Protein AF-A0A1I7M0U5-F1 (afdb_monomer)

Structure (mmCIF, N/CA/C/O backbone):
data_AF-A0A1I7M0U5-F1
#
_entry.id   AF-A0A1I7M0U5-F1
#
loop_
_atom_site.g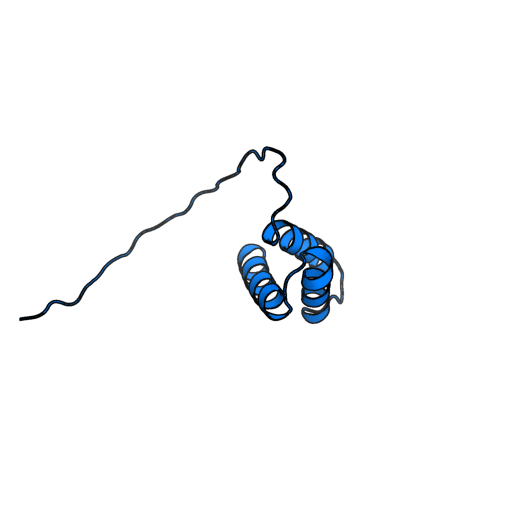roup_PDB
_atom_site.id
_atom_site.type_symbol
_atom_site.label_atom_id
_atom_site.label_alt_id
_atom_site.label_comp_id
_atom_site.label_asym_id
_atom_site.label_entity_id
_atom_site.label_seq_id
_atom_site.pdbx_PDB_ins_code
_atom_site.Cartn_x
_atom_site.Cartn_y
_atom_site.Cartn_z
_atom_site.occupancy
_atom_site.B_iso_or_equiv
_atom_site.auth_seq_id
_atom_site.auth_comp_id
_atom_site.auth_asym_id
_atom_site.auth_atom_id
_atom_site.pdbx_PDB_model_num
ATOM 1 N N . MET A 1 1 ? 33.776 -34.277 21.102 1.00 42.94 1 MET A N 1
ATOM 2 C CA . MET A 1 1 ? 32.310 -34.354 20.950 1.00 42.94 1 MET A CA 1
ATOM 3 C C . MET A 1 1 ? 31.795 -32.966 20.608 1.00 42.94 1 MET A C 1
ATOM 5 O O . MET A 1 1 ? 32.171 -32.011 21.267 1.00 42.94 1 MET A O 1
ATOM 9 N N . THR A 1 2 ? 31.068 -32.929 19.495 1.00 44.03 2 THR A N 1
ATOM 10 C CA . THR A 1 2 ? 30.193 -31.927 18.862 1.00 44.03 2 THR A CA 1
ATOM 11 C C . THR A 1 2 ? 29.881 -30.631 19.621 1.00 44.03 2 THR A C 1
ATOM 13 O O . THR A 1 2 ? 29.483 -30.658 20.781 1.00 44.03 2 THR A O 1
ATOM 16 N N . GLY A 1 3 ? 30.017 -29.505 18.911 1.00 46.38 3 GLY A N 1
ATOM 17 C CA . GLY A 1 3 ? 29.610 -28.174 19.352 1.00 46.38 3 GLY A CA 1
ATOM 18 C C . GLY A 1 3 ? 28.124 -27.866 19.150 1.00 46.38 3 GLY A C 1
ATOM 19 O O . GLY A 1 3 ? 27.392 -28.613 18.507 1.00 46.38 3 GLY A O 1
ATOM 20 N N . ALA A 1 4 ? 27.718 -26.720 19.689 1.00 57.28 4 ALA A N 1
ATOM 21 C CA . ALA A 1 4 ? 26.504 -26.007 19.327 1.00 57.28 4 ALA A CA 1
ATOM 22 C C . ALA A 1 4 ? 26.864 -24.518 19.207 1.00 57.28 4 ALA A C 1
ATOM 24 O O . ALA A 1 4 ? 27.155 -23.833 20.187 1.00 57.28 4 ALA A O 1
ATOM 25 N N . GLU A 1 5 ? 26.928 -24.086 17.951 1.00 44.78 5 GLU A N 1
ATOM 26 C CA . GLU A 1 5 ? 26.858 -22.716 17.438 1.00 44.78 5 GLU A CA 1
ATOM 27 C C . GLU A 1 5 ? 25.603 -22.019 18.003 1.00 44.78 5 GLU A C 1
ATOM 29 O O . GLU A 1 5 ? 24.631 -22.683 18.342 1.00 44.78 5 GLU A O 1
ATOM 34 N N . GLY A 1 6 ? 25.459 -20.707 18.148 1.00 51.47 6 GLY A N 1
ATOM 35 C CA . GLY A 1 6 ? 26.172 -19.500 17.743 1.00 51.47 6 GLY A CA 1
ATOM 36 C C . GLY A 1 6 ? 25.254 -18.340 18.195 1.00 51.47 6 GLY A C 1
ATOM 37 O O . GLY A 1 6 ? 24.041 -18.508 18.260 1.00 51.47 6 GLY A O 1
ATOM 38 N N . LYS A 1 7 ? 25.801 -17.246 18.744 1.00 45.31 7 LYS A N 1
ATOM 39 C CA . LYS A 1 7 ? 25.956 -15.940 18.058 1.00 45.31 7 LYS A CA 1
ATOM 40 C C . LYS A 1 7 ? 24.613 -15.326 17.599 1.00 45.31 7 LYS A C 1
ATOM 42 O O . LYS A 1 7 ? 23.904 -15.935 16.821 1.00 45.31 7 LYS A O 1
ATOM 47 N N . SER A 1 8 ? 24.207 -14.105 17.939 1.00 48.09 8 SER A N 1
ATOM 48 C CA . SER A 1 8 ? 24.881 -12.968 18.562 1.00 48.09 8 SER A CA 1
ATOM 49 C C . SER A 1 8 ? 23.833 -11.919 18.954 1.00 48.09 8 SER A C 1
ATOM 51 O O . SER A 1 8 ? 22.854 -11.710 18.243 1.00 48.09 8 SER A O 1
ATOM 53 N N . VAL A 1 9 ? 24.094 -11.233 20.064 1.00 54.16 9 VAL A N 1
ATOM 54 C CA . VAL A 1 9 ? 23.538 -9.918 20.422 1.00 54.16 9 VAL A CA 1
ATOM 55 C C . VAL A 1 9 ? 24.210 -8.832 19.564 1.00 54.16 9 VAL A C 1
ATOM 57 O O . VAL A 1 9 ? 25.309 -9.068 19.057 1.00 54.16 9 VAL A O 1
ATOM 60 N N . THR A 1 10 ? 23.576 -7.649 19.503 1.00 40.47 10 THR A N 1
ATOM 61 C CA . THR A 1 10 ? 24.100 -6.336 19.046 1.00 40.47 10 THR A CA 1
ATOM 62 C C . THR A 1 10 ? 23.806 -6.039 17.577 1.00 40.47 10 THR A C 1
ATOM 64 O O . THR A 1 10 ? 24.050 -6.873 16.719 1.00 40.47 10 THR A O 1
ATOM 67 N N . ALA A 1 11 ? 23.371 -4.859 17.151 1.00 44.56 11 ALA A N 1
ATOM 68 C CA . ALA A 1 11 ? 22.770 -3.653 17.721 1.00 44.56 11 ALA A CA 1
ATOM 69 C C . ALA A 1 11 ? 22.475 -2.750 16.502 1.00 44.56 11 ALA A C 1
ATOM 71 O O . ALA A 1 11 ? 23.001 -3.003 15.422 1.00 44.56 11 ALA A O 1
ATOM 72 N N . ASP A 1 12 ? 21.662 -1.716 16.713 1.00 41.56 12 ASP A N 1
ATOM 73 C CA . ASP A 1 12 ? 21.709 -0.411 16.038 1.00 41.56 12 ASP A CA 1
ATOM 74 C C . ASP A 1 12 ? 21.909 -0.370 14.506 1.00 41.56 12 ASP A C 1
ATOM 76 O O . ASP A 1 12 ? 22.976 -0.635 13.957 1.00 41.56 12 ASP A O 1
ATOM 80 N N . SER A 1 13 ? 20.880 0.083 13.791 1.00 45.84 13 SER A N 1
ATOM 81 C CA . SER A 1 13 ? 21.079 0.688 12.474 1.00 45.84 13 SER A CA 1
ATOM 82 C C . SER A 1 13 ? 20.604 2.137 12.529 1.00 45.84 13 SER A C 1
ATOM 84 O O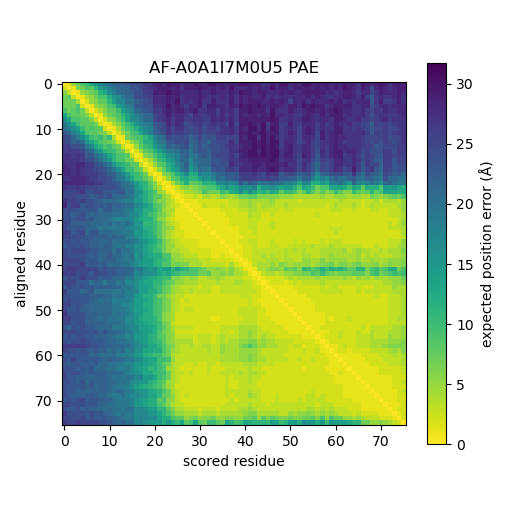 . SER A 1 13 ? 19.391 2.372 12.560 1.00 45.84 13 SER A O 1
ATOM 86 N N . PRO A 1 14 ? 21.537 3.105 12.530 1.00 50.62 14 PRO A N 1
ATOM 87 C CA . PRO A 1 14 ? 21.213 4.512 12.475 1.00 50.62 14 PRO A CA 1
ATOM 88 C C . PRO A 1 14 ? 20.837 4.911 11.043 1.00 50.62 14 PRO A C 1
ATOM 90 O O . PRO A 1 14 ? 21.129 4.232 10.056 1.00 50.62 14 PRO A O 1
ATOM 93 N N . ALA A 1 15 ? 20.139 6.038 10.957 1.00 54.62 15 ALA A N 1
ATOM 94 C CA . ALA A 1 15 ? 19.620 6.658 9.751 1.00 54.62 15 ALA A CA 1
ATOM 95 C C . ALA A 1 15 ? 20.599 6.652 8.559 1.00 54.62 15 ALA A C 1
ATOM 97 O O . ALA A 1 15 ? 21.620 7.333 8.569 1.00 54.62 15 ALA A O 1
ATOM 98 N N . ALA A 1 16 ? 20.209 5.991 7.469 1.00 44.97 16 ALA A N 1
ATOM 99 C CA . ALA A 1 16 ? 20.776 6.231 6.149 1.00 44.97 16 ALA A CA 1
ATOM 100 C C . ALA A 1 16 ? 19.755 7.016 5.318 1.00 44.97 16 ALA A C 1
ATOM 102 O O . ALA A 1 16 ? 18.804 6.444 4.785 1.00 44.97 16 ALA A O 1
ATOM 103 N N . LYS A 1 17 ? 19.948 8.336 5.212 1.00 54.84 17 LYS A N 1
ATOM 104 C CA . LYS A 1 17 ? 19.454 9.125 4.076 1.00 54.84 17 LYS A CA 1
ATOM 105 C C . LYS A 1 17 ? 20.367 8.793 2.890 1.00 54.84 17 LYS A C 1
ATOM 107 O O . LYS A 1 17 ? 21.533 9.174 2.947 1.00 54.84 17 LYS A O 1
ATOM 112 N N . PRO A 1 18 ? 19.914 8.110 1.827 1.00 49.84 18 PRO A N 1
ATOM 113 C CA . PRO A 1 18 ? 20.704 8.014 0.618 1.00 49.84 18 PRO A CA 1
ATOM 114 C C . PRO A 1 18 ? 20.292 9.162 -0.300 1.00 49.84 18 PRO A C 1
ATOM 116 O O . PRO A 1 18 ? 19.154 9.221 -0.766 1.00 49.84 18 PRO A O 1
ATOM 119 N N . GLU A 1 19 ? 21.232 10.057 -0.578 1.00 51.81 19 GLU A N 1
ATOM 120 C CA . GLU A 1 19 ? 21.187 10.938 -1.740 1.00 51.81 19 GLU A CA 1
ATOM 121 C C . GLU A 1 19 ? 21.005 10.067 -2.993 1.00 51.81 19 GLU A C 1
ATOM 123 O O . GLU A 1 19 ? 21.899 9.330 -3.422 1.00 51.81 19 GLU A O 1
ATOM 128 N N . LYS A 1 20 ? 19.790 10.063 -3.547 1.00 48.88 20 LYS A N 1
ATOM 129 C CA . LYS A 1 20 ? 19.457 9.259 -4.719 1.00 48.88 20 LYS A CA 1
ATOM 130 C C . LYS A 1 20 ? 19.765 10.045 -5.984 1.00 48.88 20 LYS A C 1
ATOM 132 O O . LYS A 1 20 ? 18.982 10.882 -6.419 1.00 48.88 20 LYS A O 1
ATOM 137 N N . LYS A 1 21 ? 20.853 9.642 -6.650 1.00 51.12 21 LYS A N 1
ATOM 138 C CA . LYS A 1 21 ? 20.881 9.541 -8.123 1.00 51.12 21 LYS A CA 1
ATOM 139 C C . LYS A 1 21 ? 19.501 9.049 -8.596 1.00 51.12 21 LYS A C 1
ATOM 141 O O . LYS A 1 21 ? 18.982 8.156 -7.917 1.00 51.12 21 LYS A O 1
ATOM 146 N N . PRO A 1 22 ? 18.924 9.543 -9.711 1.00 48.00 22 PRO A N 1
ATOM 147 C CA . PRO A 1 22 ? 17.618 9.104 -10.205 1.00 48.00 22 PRO A CA 1
ATOM 148 C C . PRO A 1 22 ? 17.708 7.653 -10.697 1.00 48.00 22 PRO A C 1
ATOM 150 O O . PRO A 1 22 ? 17.756 7.357 -11.885 1.00 48.00 22 PRO A O 1
ATOM 153 N N . LYS A 1 23 ? 17.806 6.718 -9.753 1.00 58.78 23 LYS A N 1
ATOM 154 C CA . LYS A 1 23 ? 17.570 5.307 -9.984 1.00 58.78 23 LYS A CA 1
ATOM 155 C C . LYS A 1 23 ? 16.063 5.173 -10.165 1.00 58.78 23 LYS A C 1
ATOM 157 O O . LYS A 1 23 ? 15.322 5.815 -9.415 1.00 58.78 23 LYS A O 1
ATOM 162 N N . PRO A 1 24 ? 15.610 4.368 -11.137 1.00 64.69 24 PRO A N 1
ATOM 163 C CA . PRO A 1 24 ? 14.192 4.100 -11.287 1.00 64.69 24 PRO A CA 1
ATOM 164 C C . PRO A 1 24 ? 13.631 3.669 -9.923 1.00 64.69 24 PRO A C 1
ATOM 166 O O . PRO A 1 24 ? 14.277 2.865 -9.235 1.00 64.69 24 PRO A O 1
ATOM 169 N N . PRO A 1 25 ? 12.496 4.245 -9.495 1.00 70.50 25 PRO A N 1
ATOM 170 C CA . PRO A 1 25 ? 11.942 3.991 -8.177 1.00 70.50 25 PRO A CA 1
ATOM 171 C C . PRO A 1 25 ? 11.746 2.489 -8.001 1.00 70.50 25 PRO A C 1
ATOM 173 O O . PRO A 1 25 ? 11.171 1.803 -8.848 1.00 70.50 25 PRO A O 1
ATOM 176 N N . THR A 1 26 ? 12.292 1.957 -6.912 1.00 86.94 26 THR A N 1
ATOM 177 C CA . THR A 1 26 ? 12.193 0.520 -6.647 1.00 86.94 26 THR A CA 1
ATOM 178 C C . THR A 1 26 ? 10.751 0.150 -6.300 1.00 86.94 26 THR A C 1
ATOM 180 O O . THR A 1 26 ? 9.991 0.980 -5.800 1.00 86.94 26 THR A O 1
ATOM 183 N N . LYS A 1 27 ? 10.371 -1.121 -6.493 1.00 87.19 27 LYS A N 1
ATOM 184 C CA . LYS A 1 27 ? 9.019 -1.613 -6.158 1.00 87.19 27 LYS A CA 1
ATOM 185 C C . LYS A 1 27 ? 8.605 -1.285 -4.714 1.00 87.19 27 LYS A C 1
ATOM 187 O O . LYS A 1 27 ? 7.437 -1.022 -4.452 1.00 87.19 27 LYS A O 1
ATOM 192 N N . MET A 1 28 ? 9.569 -1.273 -3.790 1.00 87.06 28 MET A N 1
ATOM 193 C CA . MET A 1 28 ? 9.354 -0.936 -2.380 1.00 87.06 28 MET A CA 1
ATOM 194 C C . MET A 1 28 ? 8.997 0.541 -2.179 1.00 87.06 28 MET A C 1
ATOM 196 O O . MET A 1 28 ? 8.147 0.864 -1.353 1.00 87.06 28 MET A O 1
ATOM 200 N N . GLU A 1 29 ? 9.620 1.443 -2.936 1.00 88.94 29 GLU A N 1
ATOM 201 C CA . GLU A 1 29 ? 9.307 2.872 -2.860 1.00 88.94 29 GLU A CA 1
ATOM 202 C C . GLU A 1 29 ? 7.932 3.171 -3.426 1.00 88.94 29 GLU A C 1
ATOM 204 O O . GLU A 1 29 ? 7.161 3.872 -2.782 1.00 88.94 29 GLU A O 1
ATOM 209 N N . ILE A 1 30 ? 7.596 2.564 -4.566 1.00 91.62 30 ILE A N 1
ATOM 210 C CA . ILE A 1 30 ? 6.273 2.704 -5.182 1.00 91.62 30 ILE A CA 1
ATOM 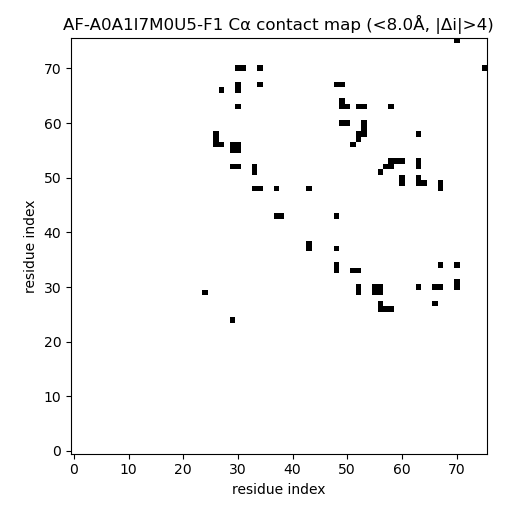211 C C . ILE A 1 30 ? 5.192 2.240 -4.196 1.00 91.62 30 ILE A C 1
ATOM 213 O O . ILE A 1 30 ? 4.258 2.982 -3.902 1.00 91.62 30 ILE A O 1
ATOM 217 N N . ALA A 1 31 ? 5.360 1.055 -3.602 1.00 91.94 31 ALA A N 1
ATOM 218 C CA . ALA A 1 31 ? 4.446 0.544 -2.586 1.00 91.94 31 ALA A CA 1
ATOM 219 C C . ALA A 1 31 ? 4.368 1.460 -1.346 1.00 91.94 31 ALA A C 1
ATOM 221 O O . ALA A 1 31 ? 3.283 1.710 -0.827 1.00 91.94 31 ALA A O 1
ATOM 222 N N . SER A 1 32 ? 5.492 2.020 -0.888 1.00 91.69 32 SER A N 1
ATOM 223 C CA . SER A 1 32 ? 5.506 2.941 0.261 1.00 91.69 32 SER A CA 1
ATOM 224 C C . SER A 1 32 ? 4.743 4.237 -0.032 1.00 91.69 32 SER A C 1
ATOM 226 O O . SER A 1 32 ? 3.952 4.685 0.797 1.00 91.69 32 SER A O 1
ATOM 228 N N . SER A 1 33 ? 4.922 4.814 -1.224 1.00 91.81 33 SER A N 1
ATOM 229 C CA . SER A 1 33 ? 4.185 6.001 -1.667 1.00 91.81 33 SER A CA 1
ATOM 230 C C . SER A 1 33 ? 2.683 5.741 -1.766 1.00 91.81 33 SER A C 1
ATOM 232 O O . SER A 1 33 ? 1.887 6.579 -1.344 1.00 91.81 33 SER A O 1
ATOM 234 N N . ILE A 1 34 ? 2.287 4.567 -2.267 1.00 92.56 34 ILE A N 1
ATOM 235 C CA . ILE A 1 34 ? 0.878 4.166 -2.335 1.00 92.56 34 ILE A CA 1
ATOM 236 C C . ILE A 1 34 ? 0.302 3.990 -0.931 1.00 92.56 34 ILE A C 1
ATOM 238 O O . ILE A 1 34 ? -0.776 4.510 -0.661 1.00 92.56 34 ILE A O 1
ATOM 242 N N . TYR A 1 35 ? 1.020 3.313 -0.025 1.00 92.69 35 TYR A N 1
ATOM 243 C CA . TYR A 1 35 ? 0.574 3.132 1.357 1.00 92.69 35 TYR A CA 1
ATOM 244 C C . TYR A 1 35 ? 0.304 4.471 2.026 1.00 92.69 35 TYR A C 1
ATOM 246 O O . TYR A 1 35 ? -0.773 4.643 2.568 1.00 92.69 35 TYR A O 1
ATOM 254 N N . LEU A 1 36 ? 1.239 5.422 1.941 1.00 90.25 36 LEU A N 1
ATOM 255 C CA . LEU A 1 36 ? 1.092 6.758 2.526 1.00 90.25 36 LEU A CA 1
ATOM 256 C C . LEU A 1 36 ? -0.102 7.517 1.937 1.00 90.25 36 LEU A C 1
ATOM 258 O O . LEU A 1 36 ? -0.886 8.116 2.672 1.00 90.25 36 LEU A O 1
ATOM 262 N N . ARG A 1 37 ? -0.259 7.476 0.608 1.00 91.00 37 ARG A N 1
ATOM 263 C CA . ARG A 1 37 ? -1.368 8.142 -0.085 1.00 91.00 37 ARG A CA 1
ATOM 264 C C . ARG A 1 37 ? -2.718 7.561 0.326 1.00 91.00 37 ARG A C 1
ATOM 266 O O . ARG A 1 37 ? -3.666 8.308 0.535 1.00 91.00 37 ARG A O 1
ATOM 273 N N . MET A 1 38 ? -2.791 6.239 0.436 1.00 89.62 38 MET A N 1
ATOM 274 C CA . MET A 1 38 ? -4.011 5.518 0.772 1.00 89.62 38 MET A CA 1
ATOM 275 C C . MET A 1 38 ? -4.317 5.523 2.271 1.00 89.62 38 MET A C 1
ATOM 277 O O . MET A 1 38 ? -5.474 5.642 2.647 1.00 89.62 38 MET A O 1
ATOM 281 N N . SER A 1 39 ? -3.310 5.450 3.142 1.00 85.06 39 SER A N 1
ATOM 282 C CA . SER A 1 39 ? -3.495 5.520 4.596 1.00 85.06 39 SER A CA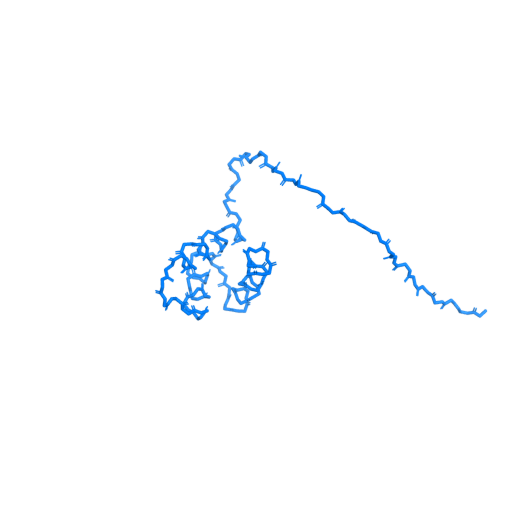 1
ATOM 283 C C . SER A 1 39 ? -3.958 6.901 5.054 1.00 85.06 39 SER A C 1
ATOM 285 O O . SER A 1 39 ? -4.546 7.021 6.122 1.00 85.06 39 SER A O 1
ATOM 287 N N . ALA A 1 40 ? -3.687 7.945 4.264 1.00 86.25 40 ALA A N 1
ATOM 288 C CA . ALA A 1 40 ? -4.203 9.290 4.496 1.00 86.25 40 ALA A CA 1
ATOM 289 C C . ALA A 1 40 ? -5.700 9.433 4.151 1.00 86.25 40 ALA A C 1
ATOM 291 O O . ALA A 1 40 ? -6.336 10.399 4.571 1.00 86.25 40 ALA A O 1
ATOM 292 N N . GLN A 1 41 ? -6.274 8.496 3.392 1.00 86.81 41 GLN A N 1
ATOM 293 C CA . GLN A 1 41 ? -7.696 8.487 3.058 1.00 86.81 41 GLN A CA 1
ATOM 294 C C . GLN A 1 41 ? -8.486 7.751 4.150 1.00 86.81 41 GLN A C 1
ATOM 296 O O . GLN A 1 41 ? -8.121 6.649 4.564 1.00 86.81 41 GLN A O 1
ATOM 301 N N . LYS A 1 42 ? -9.596 8.343 4.610 1.00 79.00 42 LYS A N 1
ATOM 302 C CA . LYS A 1 42 ? -10.563 7.630 5.457 1.00 79.00 42 LYS A CA 1
ATOM 303 C C . LYS A 1 42 ? -11.231 6.530 4.621 1.00 79.00 42 LYS A C 1
ATOM 305 O O . LYS A 1 42 ? -11.529 6.751 3.453 1.00 79.00 42 LYS A O 1
ATOM 310 N N . ASP A 1 43 ? -11.398 5.352 5.222 1.00 85.25 43 ASP A N 1
ATOM 311 C CA . ASP A 1 43 ? -12.075 4.171 4.652 1.00 85.25 43 ASP A CA 1
ATOM 312 C C . ASP A 1 43 ? -11.293 3.329 3.633 1.00 85.25 43 ASP A C 1
ATOM 314 O O . ASP A 1 43 ? -11.846 2.415 3.014 1.00 85.25 43 ASP A O 1
ATOM 318 N N . VAL A 1 44 ? -9.978 3.529 3.503 1.00 87.69 44 VAL A N 1
ATOM 319 C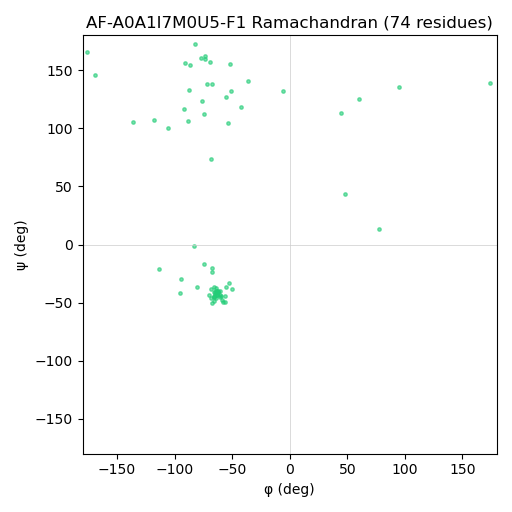 CA . VAL A 1 44 ? -9.179 2.587 2.717 1.00 87.69 44 VAL A CA 1
ATOM 320 C C . VAL A 1 44 ? -8.932 1.293 3.489 1.00 87.69 44 VAL A C 1
ATOM 322 O O . VAL A 1 44 ? -8.331 1.263 4.564 1.00 87.69 44 VAL A O 1
ATOM 325 N N . THR A 1 45 ? -9.334 0.178 2.883 1.00 90.19 45 THR A N 1
ATOM 326 C CA . THR A 1 45 ? -9.072 -1.159 3.415 1.00 90.19 45 THR A CA 1
ATOM 327 C C . THR A 1 45 ? -7.712 -1.691 2.963 1.00 90.19 45 THR A C 1
ATOM 329 O O . THR A 1 45 ? -7.211 -1.374 1.882 1.00 90.19 45 THR A O 1
ATOM 332 N N . ARG A 1 46 ? -7.131 -2.605 3.752 1.00 89.00 46 ARG A N 1
ATOM 333 C CA . ARG A 1 46 ? -5.905 -3.334 3.377 1.00 89.00 46 ARG A CA 1
ATOM 334 C C . ARG A 1 46 ? -6.004 -3.960 1.982 1.00 89.00 46 ARG A C 1
ATOM 336 O O . ARG A 1 46 ? -5.013 -3.969 1.259 1.00 89.00 46 ARG A O 1
ATOM 343 N N . LYS A 1 47 ? -7.178 -4.484 1.612 1.00 90.75 47 LYS A N 1
ATOM 344 C CA . LYS A 1 47 ? -7.410 -5.106 0.302 1.00 90.75 47 LYS A CA 1
ATOM 345 C C . LYS A 1 47 ? -7.141 -4.113 -0.832 1.00 90.75 47 LYS A C 1
ATOM 347 O O . LYS A 1 47 ? -6.375 -4.438 -1.729 1.00 90.75 47 LYS A O 1
ATOM 352 N N . GLN A 1 48 ? -7.684 -2.903 -0.727 1.00 92.31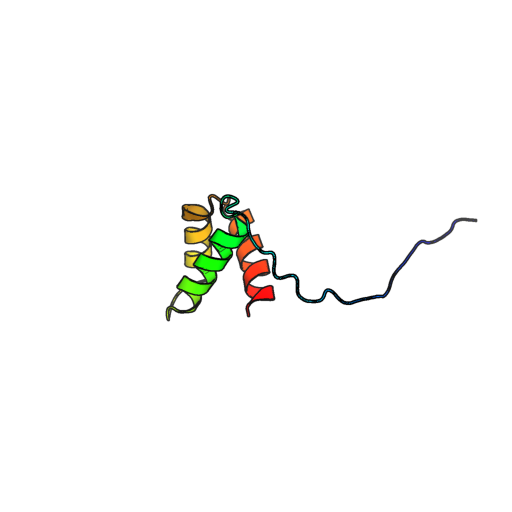 48 GLN A N 1
ATOM 353 C CA . GLN A 1 48 ? -7.516 -1.851 -1.732 1.00 92.31 48 GLN A CA 1
ATOM 354 C C . GLN A 1 48 ? -6.051 -1.415 -1.870 1.00 92.31 48 GLN A C 1
ATOM 356 O O . GLN A 1 48 ? -5.552 -1.274 -2.981 1.00 92.31 48 GLN A O 1
ATOM 361 N N . ILE A 1 49 ? -5.319 -1.308 -0.755 1.00 92.19 49 ILE A N 1
ATOM 362 C CA . ILE A 1 49 ? -3.879 -0.993 -0.777 1.00 92.19 49 ILE A CA 1
ATOM 363 C C . ILE A 1 49 ? -3.087 -2.092 -1.493 1.00 92.19 49 ILE A C 1
ATOM 365 O O . ILE A 1 49 ? -2.218 -1.807 -2.315 1.00 92.19 49 ILE A O 1
ATOM 369 N N . VAL A 1 50 ? -3.397 -3.360 -1.209 1.00 92.25 50 VAL A N 1
ATOM 370 C CA . VAL A 1 50 ? -2.745 -4.509 -1.853 1.00 92.25 50 VAL A CA 1
ATOM 371 C C . VAL A 1 50 ? -3.068 -4.564 -3.351 1.00 92.25 50 VAL A C 1
ATOM 373 O O . VAL A 1 50 ? -2.165 -4.817 -4.144 1.00 92.25 50 VAL A O 1
ATOM 376 N N . GLU A 1 51 ? -4.310 -4.287 -3.757 1.00 94.12 51 GLU A N 1
ATOM 377 C CA . GLU A 1 51 ? -4.701 -4.186 -5.173 1.00 94.12 51 GLU A CA 1
ATOM 378 C C . GLU A 1 51 ? -3.920 -3.073 -5.887 1.00 94.12 51 GLU A C 1
ATOM 380 O O . GLU A 1 51 ? -3.364 -3.294 -6.966 1.00 94.12 51 GLU A O 1
ATOM 385 N N . GLN A 1 52 ? -3.770 -1.914 -5.243 1.00 93.38 52 GLN A N 1
ATOM 386 C CA . GLN A 1 52 ? -3.013 -0.793 -5.794 1.00 93.38 52 GLN A CA 1
ATOM 387 C C . GLN A 1 52 ? -1.513 -1.108 -5.919 1.00 93.38 52 GLN A C 1
ATOM 389 O O . GLN A 1 52 ? -0.872 -0.744 -6.905 1.00 93.38 52 GLN A O 1
ATOM 394 N N . PHE A 1 53 ? -0.942 -1.858 -4.974 1.00 93.50 53 PHE A N 1
ATOM 395 C CA . PHE A 1 53 ? 0.443 -2.334 -5.067 1.00 93.50 53 PHE A CA 1
ATOM 396 C C . PHE A 1 53 ? 0.653 -3.286 -6.249 1.00 93.50 53 PHE A C 1
ATOM 398 O O . PHE A 1 53 ? 1.701 -3.248 -6.893 1.00 93.50 53 PHE A O 1
ATOM 405 N N . VAL A 1 54 ? -0.320 -4.146 -6.547 1.00 93.75 54 VAL A N 1
ATOM 406 C CA . VAL A 1 54 ? -0.252 -5.033 -7.716 1.00 93.75 54 VAL A CA 1
ATOM 407 C C . VAL A 1 54 ? -0.286 -4.213 -9.006 1.00 93.75 54 VAL A C 1
ATOM 409 O O . VAL A 1 54 ? 0.533 -4.450 -9.893 1.00 93.75 54 VAL A O 1
ATOM 412 N N . ALA A 1 55 ? -1.170 -3.215 -9.084 1.00 93.12 55 ALA A N 1
ATOM 413 C CA . ALA A 1 55 ? -1.335 -2.372 -10.265 1.00 93.12 55 ALA A CA 1
ATOM 414 C C . ALA A 1 55 ? -0.117 -1.469 -10.536 1.00 93.12 55 ALA A C 1
ATOM 416 O O . ALA A 1 55 ? 0.419 -1.463 -11.644 1.00 93.12 55 ALA A O 1
ATOM 417 N N . GLU A 1 56 ? 0.353 -0.730 -9.529 1.00 90.19 56 GLU A N 1
ATOM 418 C CA . GLU A 1 56 ? 1.385 0.299 -9.713 1.00 90.19 56 GLU A CA 1
ATOM 419 C C . GLU A 1 56 ? 2.803 -0.201 -9.432 1.00 90.19 56 GLU A C 1
ATOM 421 O O . GLU A 1 56 ? 3.725 0.087 -10.195 1.00 90.19 56 GLU A O 1
ATOM 426 N N . ALA A 1 57 ? 3.005 -1.000 -8.377 1.00 87.69 57 ALA A N 1
ATOM 427 C CA . ALA A 1 57 ? 4.324 -1.563 -8.072 1.00 87.69 57 ALA A CA 1
ATOM 428 C C . ALA A 1 57 ? 4.627 -2.842 -8.879 1.00 87.69 57 ALA A C 1
ATOM 430 O O . ALA A 1 57 ? 5.723 -3.403 -8.749 1.00 87.69 57 ALA A O 1
ATOM 431 N N . LYS A 1 58 ? 3.679 -3.307 -9.715 1.00 89.69 58 LYS A N 1
ATOM 432 C CA . LYS A 1 58 ? 3.767 -4.552 -10.503 1.00 89.69 58 LYS A CA 1
ATOM 433 C C . LYS A 1 58 ? 4.223 -5.733 -9.641 1.00 89.69 58 LYS A C 1
ATOM 435 O O . LYS A 1 58 ? 5.132 -6.494 -9.998 1.00 89.69 58 LYS A O 1
ATOM 440 N N . LEU A 1 59 ? 3.646 -5.819 -8.445 1.00 88.06 59 LEU A N 1
ATOM 441 C CA . LEU A 1 59 ? 3.854 -6.914 -7.503 1.00 88.06 59 LEU A CA 1
ATOM 442 C C . LEU A 1 59 ? 2.805 -8.002 -7.732 1.00 88.06 59 LEU A C 1
ATOM 444 O O . LEU A 1 59 ? 1.723 -7.738 -8.239 1.00 88.06 59 LEU A O 1
ATOM 448 N N . SER A 1 60 ? 3.105 -9.234 -7.330 1.00 93.75 60 SER A N 1
ATOM 449 C CA . SER A 1 60 ? 2.068 -10.261 -7.189 1.00 93.75 60 SER A CA 1
ATOM 450 C C . SER A 1 60 ? 1.226 -9.985 -5.939 1.00 93.75 60 SER A C 1
ATOM 452 O O . SER A 1 60 ? 1.701 -9.324 -5.017 1.00 93.75 60 SER A O 1
ATOM 454 N N . AL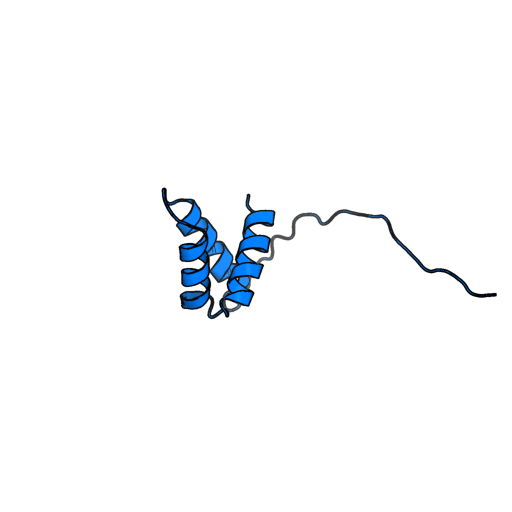A A 1 61 ? 0.008 -10.527 -5.848 1.00 89.81 61 ALA A N 1
ATOM 455 C CA . ALA A 1 61 ? -0.845 -10.354 -4.662 1.00 89.81 61 ALA A CA 1
ATOM 456 C C . ALA A 1 61 ? -0.154 -10.809 -3.355 1.00 89.81 61 ALA A C 1
ATOM 45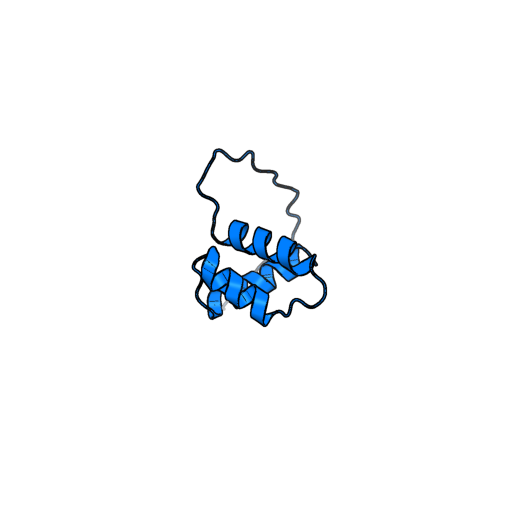8 O O . ALA A 1 61 ? -0.281 -10.161 -2.309 1.00 89.81 61 ALA A O 1
ATOM 459 N N . ALA A 1 62 ? 0.641 -11.883 -3.432 1.00 92.44 62 ALA A N 1
ATOM 460 C CA . ALA A 1 62 ? 1.478 -12.354 -2.331 1.00 92.44 62 ALA A CA 1
ATOM 461 C C . ALA A 1 62 ? 2.594 -11.348 -1.992 1.00 92.44 62 ALA A C 1
ATOM 463 O O . ALA A 1 62 ? 2.739 -10.954 -0.836 1.00 92.44 62 ALA A O 1
ATOM 464 N N . GLY A 1 63 ? 3.329 -10.859 -2.999 1.00 92.81 63 GLY A N 1
ATOM 465 C CA . GLY A 1 63 ? 4.387 -9.863 -2.804 1.00 92.81 63 GLY A CA 1
ATOM 466 C C . GLY A 1 63 ? 3.864 -8.533 -2.254 1.00 92.81 63 GLY A C 1
ATOM 467 O O . GLY A 1 63 ? 4.450 -7.972 -1.333 1.00 92.81 63 GLY A O 1
ATOM 468 N N . ALA A 1 64 ? 2.718 -8.068 -2.749 1.00 94.12 64 ALA A N 1
ATOM 469 C CA . ALA A 1 64 ? 2.031 -6.877 -2.268 1.00 94.12 64 ALA A CA 1
ATOM 470 C C . ALA A 1 64 ? 1.594 -7.023 -0.801 1.00 94.12 64 ALA A C 1
ATOM 472 O O . ALA A 1 64 ? 1.768 -6.099 -0.009 1.00 94.12 64 ALA A O 1
ATOM 473 N N . SER A 1 65 ? 1.109 -8.203 -0.403 1.00 93.75 65 SER A N 1
ATOM 474 C CA . SER A 1 65 ? 0.784 -8.495 0.997 1.00 93.75 65 SER A CA 1
ATOM 475 C C . SER A 1 65 ? 2.009 -8.469 1.913 1.00 93.75 65 SER A C 1
ATOM 477 O O . SER A 1 65 ? 1.917 -7.955 3.030 1.00 93.75 65 SER A O 1
ATOM 479 N N . THR A 1 66 ? 3.153 -8.996 1.465 1.00 94.94 66 THR A N 1
ATOM 480 C CA . THR A 1 66 ? 4.424 -8.901 2.203 1.00 94.94 66 THR A CA 1
ATOM 481 C C . THR A 1 66 ? 4.870 -7.450 2.327 1.00 94.94 66 THR A C 1
ATOM 483 O O . THR A 1 66 ? 5.204 -6.996 3.417 1.00 94.94 66 THR A O 1
ATOM 486 N N . TYR A 1 67 ? 4.808 -6.689 1.235 1.00 93.38 67 TYR A N 1
ATOM 487 C CA . TYR A 1 67 ? 5.233 -5.291 1.225 1.00 93.38 67 TYR A CA 1
ATOM 488 C C . TYR A 1 67 ? 4.347 -4.440 2.126 1.00 93.38 67 TYR A C 1
ATOM 490 O O . TYR A 1 67 ? 4.864 -3.640 2.894 1.00 93.38 67 TYR A O 1
ATOM 498 N N . TYR A 1 68 ? 3.032 -4.665 2.116 1.00 92.75 68 TYR A N 1
ATOM 499 C CA . TYR A 1 68 ? 2.109 -3.983 3.020 1.00 92.75 68 TYR A CA 1
ATOM 500 C C . TYR A 1 68 ? 2.505 -4.183 4.486 1.00 92.75 68 TYR A C 1
ATOM 502 O O . TYR A 1 68 ? 2.522 -3.222 5.246 1.00 92.75 68 TYR A O 1
ATOM 510 N N . GLN A 1 69 ? 2.858 -5.409 4.883 1.00 93.94 69 GLN A N 1
ATOM 511 C CA . GLN A 1 69 ? 3.286 -5.701 6.255 1.00 93.94 69 GLN A CA 1
ATOM 512 C C . GLN A 1 69 ? 4.602 -5.000 6.600 1.00 93.94 69 GLN A C 1
ATOM 514 O O . GLN A 1 69 ? 4.689 -4.383 7.654 1.00 93.94 69 GLN A O 1
ATOM 519 N N . LEU A 1 70 ? 5.592 -5.042 5.702 1.00 92.19 70 LEU A N 1
ATOM 520 C CA . LEU A 1 70 ? 6.881 -4.373 5.902 1.00 92.19 70 LEU A CA 1
ATOM 521 C C . LEU A 1 70 ? 6.734 -2.851 6.000 1.00 92.19 70 LEU A C 1
ATOM 523 O O . LEU A 1 70 ? 7.352 -2.222 6.853 1.00 92.19 70 LEU A O 1
ATOM 527 N N . ILE A 1 71 ? 5.914 -2.258 5.133 1.00 92.19 71 ILE A N 1
ATOM 528 C CA . ILE A 1 71 ? 5.665 -0.815 5.104 1.00 92.19 71 ILE A CA 1
ATOM 529 C C . ILE A 1 71 ? 4.884 -0.396 6.346 1.00 92.19 71 ILE A C 1
ATOM 531 O O . ILE A 1 71 ? 5.279 0.554 7.013 1.00 92.19 71 ILE A O 1
ATOM 535 N N . LYS A 1 72 ? 3.829 -1.136 6.703 1.00 89.62 72 LYS A N 1
ATOM 536 C CA . LYS A 1 72 ? 3.058 -0.894 7.924 1.00 89.62 72 LYS A CA 1
ATOM 537 C C . LYS A 1 72 ? 3.930 -1.010 9.173 1.00 89.62 72 LYS A C 1
ATOM 539 O O . LYS A 1 72 ? 3.838 -0.144 10.020 1.00 89.62 72 LYS A O 1
ATOM 544 N N . ALA A 1 73 ? 4.785 -2.026 9.276 1.00 90.94 73 ALA A N 1
ATOM 545 C CA . ALA A 1 73 ? 5.688 -2.191 10.418 1.00 90.94 73 ALA A CA 1
ATOM 546 C C . ALA A 1 73 ? 6.776 -1.105 10.500 1.00 90.94 73 ALA A C 1
ATOM 548 O O . ALA A 1 73 ? 7.385 -0.923 11.547 1.00 90.94 73 ALA A O 1
ATOM 549 N N . LYS A 1 74 ? 7.061 -0.420 9.386 1.00 87.31 74 LYS A N 1
ATOM 550 C CA . LYS A 1 74 ? 8.072 0.639 9.308 1.00 87.31 74 LYS A CA 1
ATOM 551 C C . LYS A 1 74 ? 7.496 2.046 9.500 1.00 87.31 74 LYS A C 1
ATOM 553 O O . LYS A 1 74 ? 8.235 2.932 9.914 1.00 87.31 74 LYS A O 1
ATOM 558 N N . LEU A 1 75 ? 6.236 2.262 9.119 1.00 80.31 75 LEU A N 1
ATOM 559 C CA . LEU A 1 75 ? 5.576 3.576 9.098 1.00 80.31 75 LEU A CA 1
ATOM 560 C C . LEU A 1 75 ? 4.429 3.724 10.106 1.00 80.31 75 LEU A C 1
ATOM 562 O O . LEU A 1 75 ? 4.031 4.854 10.375 1.00 80.31 75 LEU A O 1
ATOM 566 N N . GLY A 1 76 ? 3.848 2.618 10.570 1.00 64.56 76 GLY A N 1
ATOM 567 C CA . GLY A 1 76 ? 2.822 2.587 11.616 1.00 64.56 76 GLY A CA 1
ATOM 568 C C . GLY A 1 76 ? 3.436 2.312 12.974 1.00 64.56 76 GLY A C 1
ATOM 569 O O . GLY A 1 76 ? 2.811 2.758 13.957 1.00 64.56 76 GLY A O 1
#

Radius of gyration: 17.4 Å; Cα contacts (8 Å, |Δi|>4): 44; chains: 1; bounding box: 44×45×32 Å

Secondary str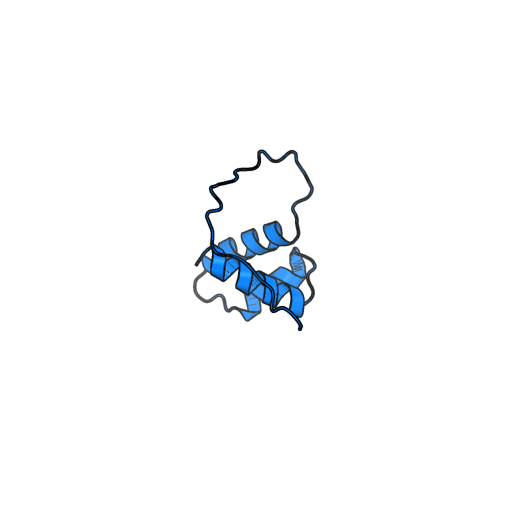ucture (DSSP, 8-state):
----------------------PPPPHHHHHHHHHHHHHTSTT--HHHHHHHHHHHS---HHHHHHHHHHHHHHH-

Solvent-accessible surface area (backbone atoms only — not comparable to full-atom values): 4914 Å² total; per-residue (Å²): 135,85,87,80,88,74,90,80,84,88,77,87,84,77,90,79,84,74,88,71,71,93,62,80,80,47,53,67,53,47,36,45,53,49,46,56,62,42,69,73,41,88,88,65,48,73,67,60,53,30,53,48,21,26,70,74,32,68,35,51,72,68,55,17,51,52,48,50,52,56,45,43,74,72,75,107

Sequence (76 aa):
MTGAEGKSVTADSPAAKPEKKPKPPTKMEIASSIYLRMSAQKDVTRKQIVEQFVAEAKLSAAGASTYYQLIKAKLG

Organism: NCBI:txid1035707

Foldseek 3Di:
DDDDDDDDDDDDDDDDPDPDDPDPQALLRQLLVLCVVQVPDPPRDPVNSLVVSCVGSVDDSVRSNVSSVVSVVVPD

Mean predicted aligned error: 12.39 Å

Nearest PDB structures (foldseek):
  2cra-assembly1_A  TM=4.666E-01  e=6.422E-01  Homo sapiens
  2ly9-assembly1_A  TM=5.109E-01  e=5.214E+00  Homo sapiens
  1uzc-assembly1_A  TM=5.166E-01  e=7.544E+00  Homo sapiens
  2nsg-assembly1_A  TM=4.376E-01  e=4.334E+00  Corynebacterium glutamicum

pLDDT: mean 76.81, std 19.46, range [40.47, 94.94]